Protein AF-B5X763-F1 (afdb_monomer_lite)

Radius of gyration: 12.92 Å; chains: 1; bounding box: 34×22×30 Å

pLDDT: mean 71.55, std 15.1, range [42.62, 91.12]

Sequence (53 aa):
MSHYEEVKVHGYDEFCKAVSERKGKDIFAYFSGDKDAQGMSWCPDCVEASEAG

Organism: Salmo salar (NCBI:txid8030)

Secondary structure (DSSP, 8-state):
----------SHHHHHHHHHHTTTS-------PPBPTTS-BS-HHHHHTTS--

InterPro domains:
  IPR010357 Thioredoxin domain-containing protein 17-like domain [PF06110] (9-51)
  IPR036249 Thioredoxin-like superfamily [SSF52833] (3-49)

Structure (mmCIF, N/CA/C/O backbone):
data_AF-B5X763-F1
#
_entry.id   AF-B5X763-F1
#
loop_
_atom_site.group_PDB
_atom_site.id
_atom_site.type_symbol
_atom_site.label_atom_id
_atom_site.label_alt_id
_atom_site.label_comp_id
_atom_site.label_asym_id
_atom_site.label_entity_id
_atom_site.label_seq_id
_atom_site.pdbx_PDB_ins_code
_atom_site.Cartn_x
_atom_site.Cartn_y
_atom_site.Cartn_z
_atom_site.occupancy
_atom_site.B_iso_or_equiv
_atom_site.auth_seq_id
_atom_site.auth_comp_id
_atom_site.auth_asym_id
_atom_site.auth_atom_id
_atom_site.pdbx_PDB_model_num
ATOM 1 N N . MET A 1 1 ? 1.302 8.959 23.342 1.00 42.62 1 MET A N 1
ATOM 2 C CA . MET A 1 1 ? 1.914 8.056 22.347 1.00 42.62 1 MET A CA 1
ATOM 3 C C . MET A 1 1 ? 0.832 7.698 21.357 1.00 42.62 1 MET A C 1
ATOM 5 O O . MET A 1 1 ? -0.160 7.102 21.755 1.00 42.62 1 MET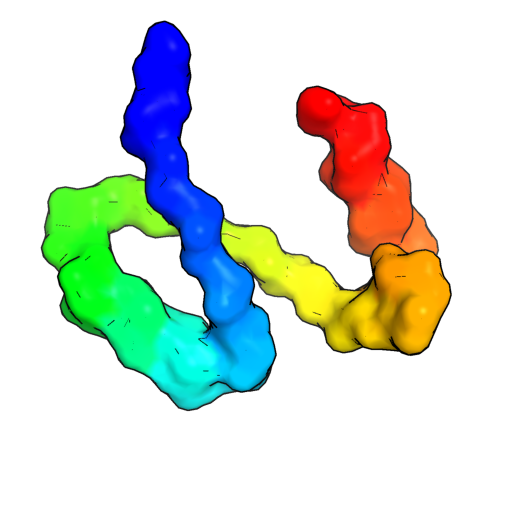 A O 1
ATOM 9 N N . SER A 1 2 ? 0.949 8.169 20.123 1.00 54.41 2 SER A N 1
ATOM 10 C CA . SER A 1 2 ? -0.030 7.901 19.071 1.00 54.41 2 SER A CA 1
ATOM 11 C C . SER A 1 2 ? -0.009 6.400 18.771 1.00 54.41 2 SER A C 1
ATOM 13 O O . SER A 1 2 ? 1.003 5.885 18.307 1.00 54.41 2 SER A O 1
ATOM 15 N N . HIS A 1 3 ? -1.079 5.683 19.113 1.00 72.31 3 HIS A N 1
ATOM 16 C CA . HIS A 1 3 ? -1.208 4.251 18.843 1.00 72.31 3 HIS A CA 1
ATOM 17 C C . HIS A 1 3 ? -1.544 4.053 17.362 1.00 72.31 3 HIS A C 1
ATOM 19 O O . HIS A 1 3 ? -2.718 4.038 17.000 1.00 72.31 3 HIS A O 1
ATOM 25 N N . TYR A 1 4 ? -0.531 3.934 16.507 1.00 76.81 4 TYR A N 1
ATOM 26 C CA . TYR A 1 4 ? -0.712 3.509 15.121 1.00 76.81 4 TYR A CA 1
ATOM 27 C C . TYR A 1 4 ? -0.055 2.147 14.888 1.00 76.81 4 TYR A C 1
ATOM 29 O O . TYR A 1 4 ? 0.879 1.758 15.588 1.00 76.81 4 TYR A O 1
ATOM 37 N N . GLU A 1 5 ? -0.595 1.409 13.926 1.00 83.00 5 GLU A N 1
ATOM 38 C CA . GLU A 1 5 ? -0.092 0.109 13.493 1.00 83.00 5 GLU A CA 1
ATOM 39 C C . GLU A 1 5 ? 0.544 0.291 12.114 1.00 83.00 5 GLU A C 1
ATOM 41 O O . GLU A 1 5 ? -0.138 0.691 11.171 1.00 83.00 5 GLU A O 1
ATOM 46 N N . GLU A 1 6 ? 1.848 0.032 12.001 1.00 84.56 6 GLU A N 1
ATOM 47 C CA . GLU A 1 6 ? 2.543 0.0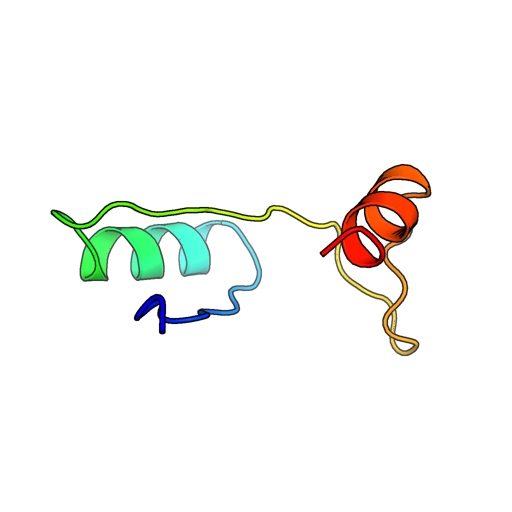53 10.713 1.00 84.56 6 GLU A CA 1
ATOM 48 C C . GLU A 1 6 ? 2.359 -1.294 10.006 1.00 84.56 6 GLU A C 1
ATOM 50 O O . GLU A 1 6 ? 2.686 -2.349 10.553 1.00 84.56 6 GLU A O 1
ATOM 55 N N . VAL A 1 7 ? 1.846 -1.257 8.776 1.00 85.19 7 VAL A N 1
ATOM 56 C CA . VAL A 1 7 ? 1.624 -2.443 7.945 1.00 85.19 7 VAL A CA 1
ATOM 57 C C . VAL A 1 7 ? 2.340 -2.235 6.623 1.00 85.19 7 VAL A C 1
ATOM 59 O O . VAL A 1 7 ? 1.993 -1.337 5.858 1.00 85.19 7 VAL A O 1
ATOM 62 N N . LYS A 1 8 ? 3.341 -3.073 6.351 1.00 84.56 8 LYS A N 1
ATOM 63 C CA . LYS A 1 8 ? 4.045 -3.088 5.066 1.00 84.56 8 LYS A CA 1
ATOM 64 C C . LYS A 1 8 ? 3.345 -4.062 4.132 1.00 84.56 8 LYS A C 1
ATOM 66 O O . LYS A 1 8 ? 3.107 -5.207 4.504 1.00 84.56 8 LYS A O 1
ATOM 71 N N . VAL A 1 9 ? 3.016 -3.585 2.940 1.00 86.44 9 VAL A N 1
ATOM 72 C CA . VAL A 1 9 ? 2.368 -4.354 1.875 1.00 86.44 9 VAL A CA 1
ATOM 73 C C . VAL A 1 9 ? 3.113 -4.103 0.576 1.00 86.44 9 VAL A C 1
ATOM 75 O O . VAL A 1 9 ? 3.563 -2.980 0.334 1.00 86.44 9 VAL A O 1
ATOM 78 N N . HIS A 1 10 ? 3.234 -5.131 -0.256 1.00 85.00 10 HIS A N 1
ATOM 79 C CA . HIS A 1 10 ? 3.833 -5.021 -1.578 1.00 85.00 10 HIS A CA 1
ATOM 80 C C . HIS A 1 10 ? 2.768 -5.277 -2.644 1.00 85.00 10 HIS A C 1
ATOM 82 O O . HIS A 1 10 ? 2.201 -6.360 -2.763 1.00 85.00 10 HIS A O 1
ATOM 88 N N . GLY A 1 11 ? 2.501 -4.248 -3.446 1.00 83.62 11 GLY A N 1
ATOM 89 C CA . GLY A 1 11 ? 1.517 -4.315 -4.518 1.00 83.62 11 GLY A CA 1
ATOM 90 C C . GLY A 1 11 ? 0.076 -4.039 -4.081 1.00 83.62 11 GLY A C 1
ATOM 91 O O . GLY A 1 11 ? -0.261 -3.884 -2.905 1.00 83.62 11 GLY A O 1
ATOM 92 N N . TYR A 1 12 ? -0.787 -3.928 -5.088 1.00 84.38 12 TYR A N 1
ATOM 93 C CA . TYR A 1 12 ? -2.164 -3.467 -4.925 1.00 84.38 12 TYR A CA 1
ATOM 94 C C . TYR A 1 12 ? -3.058 -4.479 -4.193 1.00 84.38 12 TYR A C 1
ATOM 96 O O . TYR A 1 12 ? -3.837 -4.090 -3.325 1.00 84.38 12 TYR A O 1
ATOM 104 N N . ASP A 1 13 ? -2.922 -5.774 -4.491 1.00 89.50 13 ASP A N 1
ATOM 105 C CA . ASP A 1 13 ? -3.761 -6.816 -3.886 1.00 89.50 13 ASP A CA 1
ATOM 106 C C . ASP A 1 13 ? -3.551 -6.922 -2.367 1.00 89.50 13 ASP A C 1
AT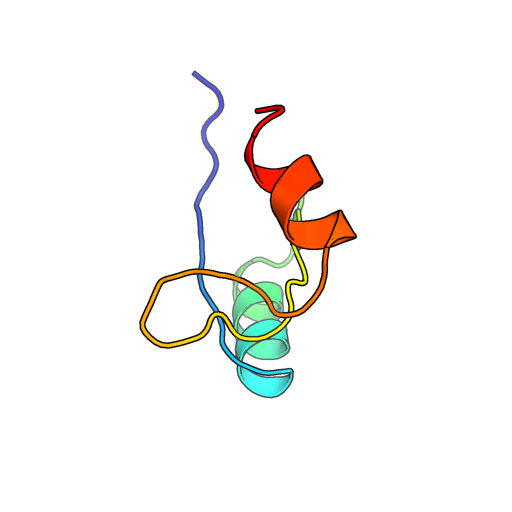OM 108 O O . ASP A 1 13 ? -4.518 -6.989 -1.599 1.00 89.50 13 ASP A O 1
ATOM 112 N N . GLU A 1 14 ? -2.295 -6.869 -1.911 1.00 88.62 14 GLU A N 1
ATOM 113 C CA . GLU A 1 14 ? -1.965 -6.883 -0.481 1.00 88.62 14 GLU A CA 1
ATOM 114 C C . GLU A 1 14 ? -2.479 -5.630 0.230 1.00 88.62 14 GLU A C 1
ATOM 116 O O . GLU A 1 14 ? -3.046 -5.723 1.324 1.00 88.62 14 GLU A O 1
ATOM 121 N N . PHE A 1 15 ? -2.365 -4.466 -0.416 1.00 88.06 15 PHE A N 1
ATOM 122 C CA . PHE A 1 15 ? -2.934 -3.221 0.090 1.00 88.06 15 PHE A CA 1
ATOM 123 C C . PHE A 1 15 ? -4.456 -3.317 0.259 1.00 88.06 15 PHE A C 1
ATOM 125 O O . PHE A 1 15 ? -4.982 -3.016 1.335 1.00 88.06 15 PHE A O 1
ATOM 132 N N . CYS A 1 16 ? -5.178 -3.796 -0.757 1.00 88.75 16 CYS A N 1
ATOM 133 C CA . CYS A 1 16 ? -6.629 -3.967 -0.689 1.00 88.75 16 CYS A CA 1
ATOM 134 C C . CYS A 1 16 ? -7.056 -4.903 0.447 1.00 88.75 16 CYS A C 1
ATOM 136 O O . CYS A 1 16 ? -8.057 -4.634 1.126 1.00 88.75 16 CYS A O 1
ATOM 138 N N . LYS A 1 17 ? -6.296 -5.975 0.691 1.00 91.12 17 LYS A N 1
ATOM 139 C CA . LYS A 1 17 ? -6.539 -6.879 1.818 1.00 91.12 17 LYS A CA 1
ATOM 140 C C . LYS A 1 17 ? -6.301 -6.182 3.161 1.00 91.12 17 LYS A C 1
ATOM 142 O O . LYS A 1 17 ? -7.190 -6.207 4.013 1.00 91.12 17 LYS A O 1
ATOM 147 N N . ALA A 1 18 ? -5.171 -5.492 3.320 1.00 88.88 18 ALA A N 1
ATOM 148 C CA . ALA A 1 18 ? -4.819 -4.804 4.562 1.00 88.88 18 ALA A CA 1
ATOM 149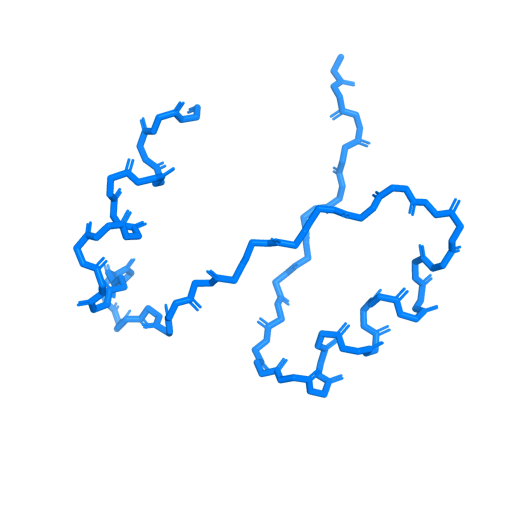 C C . ALA A 1 18 ? -5.827 -3.704 4.938 1.00 88.88 18 ALA A C 1
ATOM 151 O O . ALA A 1 18 ? -6.202 -3.580 6.110 1.00 88.88 18 ALA A O 1
ATOM 152 N N . VAL A 1 19 ? -6.309 -2.947 3.948 1.00 88.06 19 VAL A N 1
ATOM 153 C CA . VAL A 1 19 ? -7.362 -1.935 4.126 1.00 88.06 19 VAL A CA 1
ATOM 154 C C . VAL A 1 19 ? -8.693 -2.583 4.499 1.00 88.06 19 VAL A C 1
ATOM 156 O O . VAL A 1 19 ? -9.392 -2.098 5.388 1.00 88.06 19 VAL A O 1
ATOM 159 N N . SER A 1 20 ? -9.047 -3.696 3.852 1.00 89.25 20 SER A N 1
ATOM 160 C CA . SER A 1 20 ? -10.311 -4.395 4.110 1.00 89.25 20 SER A CA 1
ATOM 161 C C . SER A 1 20 ? -10.393 -4.959 5.529 1.00 89.25 20 SER A C 1
ATOM 163 O O . SER A 1 20 ? -11.452 -4.884 6.149 1.00 89.25 20 SER A O 1
ATOM 165 N N . GLU A 1 21 ? -9.278 -5.458 6.062 1.00 88.25 21 GLU A N 1
ATOM 166 C CA . GLU A 1 21 ? -9.162 -5.933 7.449 1.00 88.25 21 GLU A CA 1
ATOM 167 C C . GLU A 1 21 ? -9.247 -4.797 8.483 1.00 88.25 21 GLU A C 1
ATOM 169 O O . GLU A 1 21 ? -9.578 -5.038 9.643 1.00 88.25 21 GLU A O 1
ATOM 174 N N . ARG A 1 22 ? -8.971 -3.552 8.073 1.00 83.81 22 ARG A N 1
ATOM 175 C CA . ARG A 1 22 ? -8.906 -2.366 8.949 1.00 83.81 22 ARG A CA 1
ATOM 176 C C . ARG A 1 22 ? -10.033 -1.366 8.692 1.00 83.81 22 ARG A C 1
ATOM 178 O O . ARG A 1 22 ? -9.952 -0.214 9.119 1.00 83.81 22 ARG A O 1
ATOM 185 N N . LYS A 1 23 ? -11.109 -1.807 8.033 1.00 77.75 23 LYS A N 1
ATOM 186 C CA . LYS A 1 23 ? -12.310 -0.992 7.811 1.00 77.75 23 LYS A CA 1
ATOM 187 C C . LYS A 1 23 ? -12.843 -0.429 9.132 1.00 77.75 23 LYS A C 1
ATOM 189 O O . LYS A 1 23 ? -13.031 -1.162 10.097 1.00 77.75 23 LYS A O 1
ATOM 194 N N . GLY A 1 24 ? -13.118 0.876 9.147 1.00 82.44 24 GLY A N 1
ATOM 195 C CA . GLY A 1 24 ? -13.657 1.590 10.310 1.00 82.44 24 GLY A CA 1
ATOM 196 C C . GLY A 1 24 ? -12.613 2.279 11.195 1.00 82.44 24 GLY A C 1
ATOM 197 O O . GLY A 1 24 ? -12.991 2.874 12.199 1.00 82.44 24 GLY A O 1
ATOM 198 N N . LYS A 1 25 ? -11.326 2.224 10.832 1.00 84.06 25 LYS A N 1
ATOM 199 C CA . LYS A 1 25 ? -10.255 3.043 11.419 1.00 84.06 25 LYS A CA 1
ATOM 200 C C . LYS A 1 25 ? -9.762 4.072 10.400 1.00 84.06 25 LYS A C 1
ATOM 202 O O . LYS A 1 25 ? -9.929 3.866 9.198 1.00 84.06 25 LYS A O 1
ATOM 207 N N . ASP A 1 26 ? -9.120 5.134 10.874 1.00 85.62 26 ASP A N 1
ATOM 208 C CA . ASP A 1 26 ? -8.385 6.051 10.003 1.00 85.62 26 ASP A CA 1
ATOM 209 C 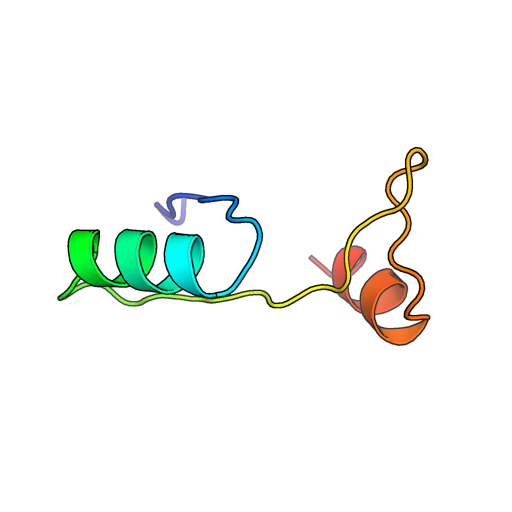C . ASP A 1 26 ? -7.144 5.340 9.454 1.00 85.62 26 ASP A C 1
ATOM 211 O O . ASP A 1 26 ? -6.308 4.843 10.212 1.00 85.62 26 ASP A O 1
ATOM 215 N N . ILE A 1 27 ? -7.050 5.251 8.127 1.00 85.69 27 ILE A N 1
ATOM 216 C CA . ILE A 1 27 ? -5.960 4.563 7.434 1.00 85.69 27 ILE A CA 1
ATOM 217 C C . ILE A 1 27 ? -5.093 5.607 6.739 1.00 85.69 27 ILE A C 1
ATOM 219 O O . ILE A 1 27 ? -5.562 6.330 5.862 1.00 85.69 27 ILE A O 1
ATOM 223 N N . PHE A 1 28 ? -3.811 5.627 7.093 1.00 84.00 28 PHE A N 1
ATOM 224 C CA . PHE A 1 28 ? -2.785 6.396 6.400 1.00 84.00 28 PHE A CA 1
ATOM 225 C C . PHE A 1 28 ? -1.984 5.446 5.513 1.00 84.00 28 PHE A C 1
ATOM 227 O O . PHE A 1 28 ? -1.332 4.529 6.008 1.00 84.00 28 PHE A O 1
ATOM 234 N N . ALA A 1 29 ? -2.066 5.638 4.197 1.00 83.38 29 ALA A N 1
ATOM 235 C CA . ALA A 1 29 ? -1.344 4.831 3.222 1.00 83.38 29 ALA A CA 1
ATOM 236 C C . ALA A 1 29 ? -0.154 5.623 2.673 1.00 83.38 29 ALA A C 1
ATOM 238 O O . ALA A 1 29 ? -0.339 6.679 2.068 1.00 83.38 29 ALA A O 1
ATOM 239 N N . TYR A 1 30 ? 1.057 5.100 2.867 1.00 78.75 30 TYR A N 1
ATOM 240 C CA . TYR A 1 30 ? 2.268 5.642 2.259 1.00 78.75 30 TYR A CA 1
ATOM 241 C C . TYR A 1 30 ? 2.659 4.784 1.057 1.00 78.75 30 TYR A C 1
ATOM 243 O O . TYR A 1 30 ? 3.222 3.699 1.202 1.00 78.75 30 TYR A O 1
ATOM 251 N N . PHE A 1 31 ? 2.326 5.260 -0.141 1.00 77.31 31 PHE A N 1
ATOM 252 C CA . PHE A 1 31 ? 2.745 4.616 -1.379 1.00 77.31 31 PHE A CA 1
ATOM 253 C C . PHE A 1 31 ? 4.163 5.073 -1.713 1.00 77.31 31 PHE A C 1
ATOM 255 O O . PHE A 1 31 ? 4.384 6.241 -2.023 1.00 77.31 31 PHE A O 1
ATOM 262 N N . SER A 1 32 ? 5.119 4.149 -1.655 1.00 70.44 32 SER A N 1
ATOM 263 C CA . SER A 1 32 ? 6.491 4.382 -2.110 1.00 70.44 32 SER A CA 1
ATOM 264 C C . SER A 1 32 ? 6.847 3.383 -3.202 1.00 70.44 32 SER A C 1
ATOM 266 O O . SER A 1 32 ? 6.354 2.254 -3.210 1.00 70.44 32 SER A O 1
ATOM 268 N N . GLY A 1 33 ? 7.663 3.822 -4.161 1.00 66.12 33 GLY A N 1
ATOM 269 C CA . GLY A 1 33 ? 8.232 2.920 -5.158 1.00 66.12 33 GLY A CA 1
ATOM 270 C C . GLY A 1 33 ? 9.110 1.876 -4.474 1.00 66.12 33 GLY A C 1
ATOM 271 O O . GLY A 1 33 ? 9.744 2.193 -3.463 1.00 66.12 33 GLY A O 1
ATOM 272 N N . ASP A 1 34 ? 9.135 0.661 -5.030 1.00 62.16 34 ASP A N 1
ATOM 273 C CA . ASP A 1 34 ? 9.911 -0.450 -4.476 1.00 62.16 34 ASP A CA 1
ATOM 274 C C . ASP A 1 34 ? 11.333 0.012 -4.145 1.00 62.16 34 ASP A C 1
ATOM 276 O O . ASP A 1 34 ? 11.982 0.708 -4.939 1.00 62.16 34 ASP A O 1
ATOM 280 N N . LYS A 1 35 ? 11.754 -0.289 -2.918 1.00 60.81 35 LYS A N 1
ATOM 281 C CA . LYS A 1 35 ? 13.086 0.060 -2.446 1.00 60.81 35 LYS A CA 1
ATOM 282 C C . LYS A 1 35 ? 14.033 -0.968 -3.036 1.00 60.81 35 LYS A C 1
ATOM 284 O O . LYS A 1 35 ? 13.776 -2.167 -2.956 1.00 60.81 35 LYS A O 1
ATOM 289 N N . ASP A 1 36 ? 15.124 -0.508 -3.628 1.00 57.12 36 ASP A N 1
ATOM 290 C CA . ASP A 1 36 ? 16.186 -1.416 -4.036 1.00 57.12 36 ASP A CA 1
ATOM 291 C C . ASP A 1 36 ? 16.759 -2.177 -2.818 1.00 57.12 36 ASP A C 1
ATOM 293 O O . ASP A 1 36 ? 16.427 -1.912 -1.658 1.00 57.12 36 ASP A O 1
ATOM 297 N N . ALA A 1 37 ? 17.651 -3.140 -3.061 1.00 54.22 37 ALA A N 1
ATOM 298 C CA . ALA A 1 37 ? 18.299 -3.921 -2.001 1.00 54.22 37 ALA A CA 1
ATOM 299 C C . ALA A 1 37 ? 19.088 -3.062 -0.984 1.00 54.22 37 ALA A C 1
ATOM 301 O O . ALA A 1 37 ? 19.548 -3.581 0.034 1.00 54.22 37 ALA A O 1
ATOM 302 N N . GLN A 1 38 ? 19.251 -1.764 -1.251 1.00 55.06 38 GLN A N 1
ATOM 303 C CA . GLN A 1 38 ? 19.930 -0.784 -0.411 1.00 55.06 38 GLN A CA 1
ATOM 304 C C . GLN A 1 38 ? 18.938 0.115 0.349 1.00 55.06 38 GLN A C 1
ATOM 306 O O . GLN A 1 38 ? 19.359 1.000 1.093 1.00 55.06 38 GLN A O 1
ATOM 311 N N . GLY A 1 39 ? 17.629 -0.137 0.235 1.00 59.28 39 GLY A N 1
ATOM 312 C CA . GLY A 1 39 ? 16.588 0.607 0.941 1.00 59.28 39 GLY A CA 1
ATOM 313 C C . GLY A 1 39 ? 16.248 1.954 0.300 1.00 59.28 39 GLY A C 1
ATOM 314 O O . GLY A 1 39 ? 15.480 2.715 0.897 1.00 59.28 39 GLY A O 1
ATOM 315 N N . MET A 1 40 ? 16.784 2.250 -0.888 1.00 51.78 40 MET A N 1
ATOM 316 C CA . MET A 1 40 ? 16.532 3.495 -1.605 1.00 51.78 40 MET A CA 1
ATOM 317 C C . MET A 1 40 ? 15.393 3.302 -2.605 1.00 51.78 40 MET A C 1
ATOM 319 O O . MET A 1 40 ? 15.417 2.420 -3.463 1.00 51.78 40 MET A O 1
ATOM 323 N N . SER A 1 41 ? 14.354 4.131 -2.488 1.00 51.03 41 SER A N 1
ATOM 324 C CA . SER A 1 41 ? 13.363 4.258 -3.554 1.00 51.03 41 SER A CA 1
ATOM 325 C C . SER A 1 41 ? 14.010 5.002 -4.720 1.00 51.03 41 SER A C 1
ATOM 327 O O . SER A 1 41 ? 14.649 6.031 -4.530 1.00 51.03 41 SER A O 1
ATOM 329 N N . TRP A 1 42 ? 13.788 4.520 -5.941 1.00 59.19 42 TRP A N 1
ATOM 330 C CA . TRP A 1 42 ? 14.284 5.142 -7.179 1.00 59.19 42 TRP A CA 1
ATOM 331 C C . TRP A 1 42 ? 13.769 6.577 -7.415 1.00 59.19 42 TRP A C 1
ATOM 333 O O . TRP A 1 42 ? 14.239 7.265 -8.319 1.00 59.19 42 TRP A O 1
ATOM 343 N N . CYS A 1 43 ? 12.774 7.012 -6.638 1.00 53.72 43 CYS A N 1
ATOM 344 C CA . CYS A 1 43 ? 12.159 8.323 -6.737 1.00 53.72 43 CYS A CA 1
ATOM 345 C C . CYS A 1 43 ? 12.857 9.311 -5.781 1.00 53.72 43 CYS A C 1
ATOM 347 O O . CYS A 1 43 ? 12.762 9.117 -4.565 1.00 53.72 43 CYS A O 1
ATOM 349 N N . PRO A 1 44 ? 13.517 10.367 -6.292 1.00 57.91 44 PRO A N 1
ATOM 350 C CA . PRO A 1 44 ? 14.227 11.342 -5.461 1.00 57.91 44 PRO A CA 1
ATOM 351 C C . PRO A 1 44 ? 13.310 12.063 -4.455 1.00 57.91 44 PRO A C 1
ATOM 353 O O . PRO A 1 44 ? 13.718 12.256 -3.314 1.00 57.91 44 PRO A O 1
ATOM 356 N N . ASP A 1 45 ? 12.048 12.342 -4.804 1.00 58.75 45 ASP A N 1
ATOM 357 C CA . ASP A 1 45 ? 11.060 12.916 -3.873 1.00 58.75 45 ASP A CA 1
ATOM 358 C C . ASP A 1 45 ? 10.695 11.968 -2.712 1.00 58.75 45 ASP A C 1
ATOM 360 O O . ASP A 1 45 ? 10.401 12.410 -1.600 1.00 58.75 45 ASP A O 1
ATOM 364 N N . CYS A 1 46 ? 10.733 10.647 -2.931 1.00 55.97 46 CYS A N 1
ATOM 365 C CA . CYS A 1 46 ? 10.418 9.663 -1.888 1.00 55.97 46 CYS A CA 1
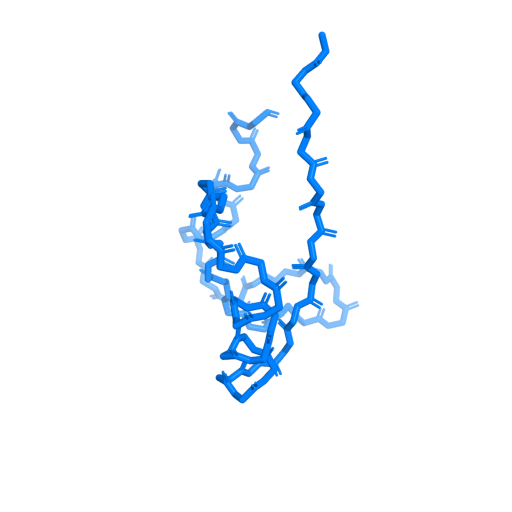ATOM 366 C C . CYS A 1 46 ? 11.536 9.514 -0.845 1.00 55.97 46 CYS A C 1
ATOM 368 O O . CYS A 1 46 ? 11.266 8.976 0.229 1.00 55.97 46 CYS A O 1
ATOM 370 N N . VAL A 1 47 ? 12.761 9.957 -1.152 1.00 57.62 47 VAL A N 1
ATOM 371 C CA . VAL A 1 47 ? 13.900 9.957 -0.219 1.00 57.62 47 VAL A CA 1
ATOM 372 C C . VAL A 1 47 ? 13.796 11.147 0.737 1.00 57.62 47 VAL A C 1
ATOM 374 O O . VAL A 1 47 ? 13.915 10.970 1.948 1.00 57.62 47 VAL A O 1
ATOM 377 N N . GLU A 1 48 ? 13.465 12.331 0.216 1.00 56.28 48 GLU A N 1
ATOM 378 C CA . GLU A 1 48 ? 13.281 13.549 1.020 1.00 56.28 48 GLU A CA 1
ATOM 379 C C . GLU A 1 48 ? 12.091 13.430 1.989 1.00 56.28 48 GLU A C 1
ATOM 381 O O . GLU A 1 48 ? 12.178 13.824 3.152 1.00 56.28 48 GLU A O 1
ATOM 386 N N . ALA A 1 49 ? 10.993 12.801 1.554 1.00 57.28 49 ALA A N 1
ATOM 387 C CA . ALA A 1 49 ? 9.810 12.593 2.391 1.00 57.28 49 ALA A CA 1
ATOM 388 C C . ALA A 1 49 ? 10.041 11.625 3.570 1.00 57.28 49 ALA A C 1
ATOM 390 O O . ALA A 1 49 ? 9.314 11.687 4.562 1.00 57.28 49 ALA A O 1
ATOM 391 N N . SER A 1 50 ? 11.036 10.734 3.485 1.00 58.00 50 SER A N 1
ATOM 392 C CA . SER A 1 50 ? 11.357 9.792 4.567 1.00 58.00 50 SER A CA 1
ATOM 393 C C . SER A 1 50 ? 12.204 10.379 5.702 1.00 58.00 50 SER A C 1
ATOM 395 O O . SER A 1 50 ? 12.246 9.769 6.767 1.00 58.00 50 SER A O 1
ATOM 397 N N . GLU A 1 51 ? 12.848 11.538 5.515 1.00 50.94 51 GLU A N 1
ATOM 398 C CA . GLU A 1 51 ? 13.749 12.144 6.516 1.00 50.94 51 GLU A CA 1
ATOM 399 C C . GLU A 1 51 ? 13.117 13.298 7.322 1.00 50.94 51 GLU A C 1
ATOM 401 O O . GLU A 1 51 ? 13.734 13.811 8.253 1.00 50.94 51 GLU A O 1
ATOM 406 N N . ALA A 1 52 ? 11.882 13.701 7.009 1.00 48.84 52 ALA A N 1
ATOM 407 C CA . ALA A 1 52 ? 11.197 14.821 7.669 1.00 48.84 52 ALA A CA 1
ATOM 408 C C . ALA A 1 52 ? 10.258 14.414 8.833 1.00 48.84 52 ALA A C 1
ATOM 410 O O . ALA A 1 52 ? 9.463 15.242 9.285 1.00 48.84 52 ALA A O 1
ATOM 411 N N . GLY A 1 53 ? 10.314 13.154 9.286 1.00 43.47 53 GLY A N 1
ATOM 412 C CA . GLY A 1 53 ? 9.443 12.579 10.326 1.00 43.47 53 GLY A CA 1
ATOM 413 C C . GLY A 1 53 ? 10.097 12.436 11.692 1.00 43.47 53 GLY A C 1
ATOM 414 O O . GLY A 1 53 ? 11.221 11.892 11.746 1.00 43.47 53 GLY A O 1
#

Foldseek 3Di:
DPDDDDDDDDDDVRVVVVCVVVPPDDDDDDDFADQPVVRDGPDPVVVVVVPPD